Protein AF-A0A940ZTP3-F1 (afdb_monomer_lite)

Sequence (74 aa):
MCGYVLGVDIKLEIANLEQVTKNGGYIINCMGDDDRKNDKPNELLLKEGFEYSHYISKSGGDVYRYWKKVMKKQ

pLDDT: mean 87.83, std 11.22, range [39.09, 96.88]

Secondary structure (DSSP, 8-state):
-------S-HHHHHHHHHHHSPTT-EEEEEPPP-S---SS--HHHHHTT-EEEEEE-TTS-EEEEEEEE-----

Radius of gyration: 13.27 Å; chains: 1; bounding box: 30×22×36 Å

Structure (mmCIF, N/CA/C/O backbone):
data_AF-A0A940ZTP3-F1
#
_entry.id   AF-A0A940ZTP3-F1
#
loop_
_atom_site.group_PDB
_atom_site.id
_atom_site.type_symbol
_atom_site.label_atom_id
_atom_site.label_alt_id
_atom_site.label_comp_id
_atom_site.label_asym_id
_atom_site.label_entity_id
_atom_site.label_seq_id
_atom_site.pdbx_PDB_ins_code
_atom_site.Cartn_x
_atom_site.Cartn_y
_atom_site.Cartn_z
_atom_site.occupancy
_atom_site.B_iso_or_equiv
_atom_site.auth_seq_id
_atom_site.auth_comp_id
_atom_site.auth_asym_id
_atom_site.auth_atom_id
_atom_site.pdbx_PDB_model_num
ATOM 1 N N . MET A 1 1 ? -8.774 16.149 -1.034 1.00 39.09 1 MET A N 1
ATOM 2 C CA . MET A 1 1 ? -7.784 15.052 -1.081 1.00 39.09 1 MET A CA 1
ATOM 3 C C . MET A 1 1 ? -6.616 15.506 -0.212 1.00 39.09 1 MET A C 1
ATOM 5 O O . MET A 1 1 ? -6.128 16.598 -0.462 1.00 39.09 1 MET A O 1
ATOM 9 N N . CYS A 1 2 ? -6.271 14.786 0.858 1.00 49.03 2 CYS A N 1
ATOM 10 C CA . CYS A 1 2 ? -5.130 15.115 1.725 1.00 49.03 2 CYS A CA 1
ATOM 11 C C . CYS A 1 2 ? -4.026 14.090 1.444 1.00 49.03 2 CYS A C 1
ATOM 13 O O . CYS A 1 2 ? -4.337 12.903 1.344 1.00 49.03 2 CYS A O 1
ATOM 15 N N . GLY A 1 3 ? -2.791 14.544 1.237 1.00 56.91 3 GLY A N 1
ATOM 16 C CA . GLY A 1 3 ? -1.638 13.683 0.974 1.00 56.91 3 GLY A CA 1
ATOM 17 C C . GLY A 1 3 ? -0.772 13.545 2.222 1.00 56.91 3 GLY A C 1
ATOM 18 O O . GLY A 1 3 ? -0.586 14.518 2.948 1.00 56.91 3 GLY A O 1
ATOM 19 N N . TYR A 1 4 ? -0.243 12.347 2.457 1.00 67.00 4 TYR A N 1
ATOM 20 C CA . TYR A 1 4 ? 0.713 12.061 3.523 1.00 67.00 4 TYR A CA 1
ATOM 21 C C . TYR A 1 4 ? 1.866 11.250 2.933 1.00 67.00 4 TYR A C 1
ATOM 23 O O . TYR A 1 4 ? 1.621 10.292 2.199 1.00 67.00 4 TYR A O 1
ATOM 31 N N . VAL A 1 5 ? 3.106 11.648 3.212 1.00 69.50 5 VAL A N 1
ATOM 32 C CA . VAL A 1 5 ? 4.296 10.903 2.783 1.00 69.50 5 VAL A CA 1
ATOM 33 C C . VAL A 1 5 ? 4.707 9.995 3.931 1.00 69.50 5 VAL A C 1
ATOM 35 O O . VAL A 1 5 ? 5.000 10.490 5.014 1.00 69.50 5 VAL A O 1
ATOM 38 N N . LEU A 1 6 ? 4.719 8.685 3.687 1.00 69.81 6 LEU A N 1
ATOM 39 C CA . LEU A 1 6 ? 5.193 7.705 4.662 1.00 69.81 6 LEU A CA 1
ATOM 40 C C . LEU A 1 6 ? 6.727 7.666 4.650 1.00 69.81 6 LEU A C 1
ATOM 42 O O . LEU A 1 6 ? 7.299 7.600 3.556 1.00 69.81 6 LEU A O 1
ATOM 46 N N . GLY A 1 7 ? 7.412 7.685 5.800 1.00 66.44 7 GLY A N 1
ATOM 47 C CA . GLY A 1 7 ? 8.881 7.727 5.744 1.00 66.44 7 GLY A CA 1
ATOM 48 C C . GLY A 1 7 ? 9.707 7.488 7.004 1.00 66.44 7 GLY A C 1
ATOM 49 O O . GLY A 1 7 ? 10.837 7.025 6.852 1.00 66.44 7 GLY A O 1
ATOM 50 N N . VAL A 1 8 ? 9.215 7.771 8.216 1.00 71.56 8 VAL A N 1
ATOM 51 C CA . VAL A 1 8 ? 10.068 7.676 9.425 1.00 71.56 8 VAL A CA 1
ATOM 52 C C . VAL A 1 8 ? 9.622 6.554 10.352 1.00 71.56 8 VAL A C 1
ATOM 54 O O . VAL A 1 8 ? 10.436 5.715 10.731 1.00 71.56 8 VAL A O 1
ATOM 57 N N . ASP A 1 9 ? 8.331 6.487 10.672 1.00 86.56 9 ASP A N 1
ATOM 58 C CA . ASP A 1 9 ? 7.761 5.406 11.479 1.00 86.56 9 ASP A CA 1
ATOM 59 C C . ASP A 1 9 ? 6.458 4.936 10.843 1.00 86.56 9 ASP A C 1
ATOM 61 O O . ASP A 1 9 ? 5.364 5.372 11.195 1.00 86.56 9 ASP A O 1
ATOM 65 N N . ILE A 1 10 ? 6.584 4.018 9.885 1.00 85.50 10 ILE A N 1
ATOM 66 C CA . ILE A 1 10 ? 5.451 3.553 9.083 1.00 85.50 10 ILE A CA 1
ATOM 67 C C . ILE A 1 10 ? 4.297 3.017 9.942 1.00 85.50 10 ILE A C 1
ATOM 69 O O . ILE A 1 10 ? 3.137 3.151 9.564 1.00 85.50 10 ILE A O 1
ATOM 73 N N . LYS A 1 11 ? 4.593 2.443 11.115 1.00 88.56 11 LYS A N 1
ATOM 74 C CA . LYS A 1 11 ? 3.570 1.898 12.011 1.00 88.56 11 LYS A CA 1
ATOM 75 C C . LYS A 1 11 ? 2.804 3.008 12.708 1.00 88.56 11 LYS A C 1
ATOM 77 O O . LYS A 1 11 ? 1.574 2.990 12.702 1.00 88.56 11 LYS A O 1
ATOM 82 N N . LEU A 1 12 ? 3.517 3.977 13.282 1.00 89.94 12 LEU A N 1
ATOM 83 C CA . LEU A 1 12 ? 2.898 5.142 13.912 1.00 89.94 12 LEU A CA 1
ATOM 84 C C . LEU A 1 12 ? 2.080 5.948 12.896 1.00 89.94 12 LEU A C 1
ATOM 86 O O . LEU A 1 12 ? 0.967 6.385 13.182 1.00 89.94 12 LEU A O 1
ATOM 90 N N . GLU A 1 13 ? 2.616 6.117 11.693 1.00 90.56 13 GLU A N 1
ATOM 91 C CA . GLU A 1 13 ? 1.970 6.848 10.609 1.00 90.56 13 GLU A CA 1
ATOM 92 C C . GLU A 1 13 ? 0.673 6.164 10.157 1.00 90.56 13 GLU A C 1
ATOM 94 O O . GLU A 1 13 ? -0.368 6.819 10.060 1.00 90.56 13 GLU A O 1
ATOM 99 N N . ILE A 1 14 ? 0.696 4.841 9.956 1.00 91.62 14 ILE A N 1
ATOM 100 C CA . ILE A 1 14 ? -0.511 4.063 9.648 1.00 91.62 14 ILE A CA 1
ATOM 101 C C . ILE A 1 14 ? -1.521 4.168 10.793 1.00 91.62 14 ILE A C 1
ATOM 103 O O . ILE A 1 14 ? -2.690 4.438 10.525 1.00 91.62 14 ILE A O 1
ATOM 107 N N . ALA A 1 15 ? -1.094 4.047 12.053 1.00 92.56 15 ALA A N 1
ATOM 108 C CA . ALA A 1 15 ? -1.987 4.171 13.206 1.00 92.56 15 ALA A CA 1
ATOM 109 C C . ALA A 1 15 ? -2.686 5.545 13.261 1.00 92.56 15 ALA A C 1
ATOM 111 O O . ALA A 1 15 ? -3.898 5.618 13.482 1.00 92.56 15 ALA A O 1
ATOM 112 N N . ASN A 1 16 ? -1.958 6.632 12.986 1.00 92.25 16 ASN A N 1
ATOM 113 C CA . ASN A 1 16 ? -2.528 7.980 12.904 1.00 92.25 16 ASN A CA 1
ATOM 114 C C . ASN A 1 16 ? -3.565 8.087 11.774 1.00 92.25 16 ASN A C 1
ATOM 116 O O . ASN A 1 16 ? -4.649 8.647 11.965 1.00 92.25 16 ASN A O 1
ATOM 120 N N . LEU A 1 17 ? -3.266 7.517 10.601 1.00 92.81 17 LEU A N 1
ATOM 121 C CA . LEU A 1 17 ? -4.197 7.490 9.472 1.00 92.81 17 LEU A CA 1
ATOM 122 C C . LEU A 1 17 ? -5.451 6.664 9.791 1.00 92.81 17 LEU A C 1
ATOM 124 O O . LEU A 1 17 ? -6.562 7.093 9.477 1.00 92.81 17 LEU A O 1
ATOM 128 N N . GLU A 1 18 ? -5.317 5.518 10.451 1.00 93.62 18 GLU A N 1
ATOM 129 C CA . GLU A 1 18 ? -6.451 4.697 10.892 1.00 93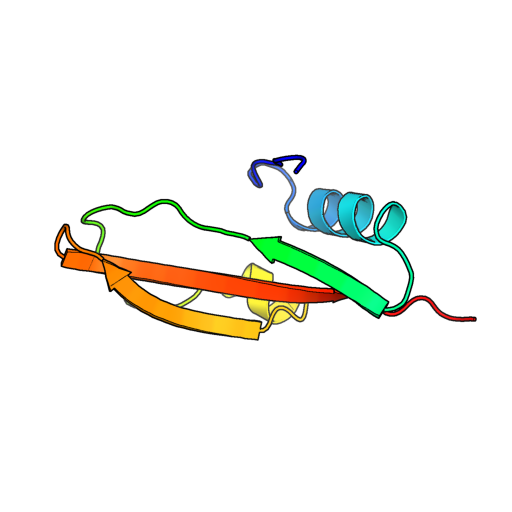.62 18 GLU A CA 1
ATOM 130 C C . GLU A 1 18 ? -7.321 5.406 11.931 1.00 93.62 18 GLU A C 1
ATOM 132 O O . GLU A 1 18 ? -8.553 5.298 11.893 1.00 93.62 18 GLU A O 1
ATOM 137 N N . GLN A 1 19 ? -6.704 6.179 12.830 1.00 94.00 19 GLN A N 1
ATOM 138 C CA . GLN A 1 19 ? -7.418 6.961 13.833 1.00 94.00 19 GLN A CA 1
ATOM 139 C C . GLN A 1 19 ? -8.353 7.982 13.178 1.00 94.00 19 GLN A C 1
ATOM 141 O O . GLN A 1 19 ? -9.524 8.066 13.560 1.00 94.00 19 GLN A O 1
ATOM 146 N N . VAL A 1 20 ? -7.880 8.723 12.171 1.00 93.12 20 VAL A N 1
ATOM 147 C CA . VAL A 1 20 ? -8.679 9.771 11.507 1.00 93.12 20 VAL A CA 1
ATOM 148 C C . VAL A 1 20 ? -9.593 9.230 10.407 1.00 93.12 20 VAL A C 1
ATOM 150 O O . VAL A 1 20 ? -10.617 9.837 10.092 1.00 93.12 20 VAL A O 1
ATOM 153 N N . THR A 1 21 ? -9.276 8.069 9.836 1.00 94.12 21 THR A N 1
ATOM 154 C CA . THR A 1 21 ? -10.107 7.444 8.803 1.00 94.12 21 THR A CA 1
ATOM 155 C C . THR A 1 21 ? -11.408 6.923 9.414 1.00 94.12 21 THR A C 1
ATOM 157 O O . THR A 1 21 ? -11.432 6.294 10.474 1.00 94.12 21 THR A O 1
ATOM 160 N N . LYS A 1 22 ? -12.542 7.196 8.762 1.00 94.94 22 LYS A N 1
ATOM 161 C CA . LYS A 1 22 ? -13.850 6.694 9.213 1.00 94.94 22 LYS A CA 1
ATOM 162 C C . LYS A 1 22 ? -13.899 5.161 9.194 1.00 94.94 22 LYS A C 1
ATOM 164 O O . LYS A 1 22 ? -13.212 4.531 8.393 1.00 94.94 22 LYS A O 1
ATOM 169 N N . ASN A 1 23 ? -14.760 4.562 10.018 1.00 96.44 23 ASN A N 1
ATOM 170 C CA . ASN A 1 23 ? -15.008 3.120 9.949 1.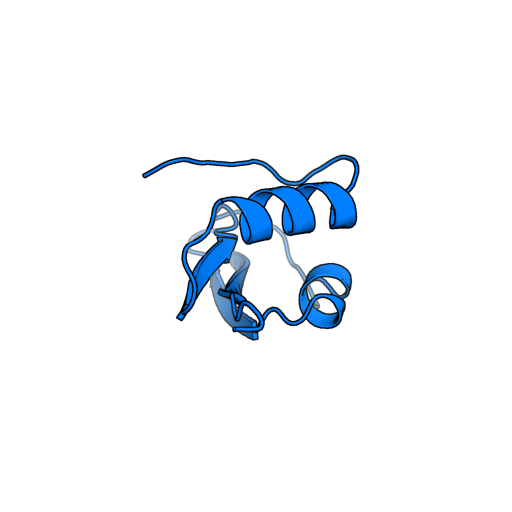00 96.44 23 ASN A CA 1
ATOM 171 C C . ASN A 1 23 ? -15.528 2.730 8.550 1.00 96.44 23 ASN A C 1
ATOM 173 O O . ASN A 1 23 ? -16.400 3.404 8.001 1.00 96.44 23 ASN A O 1
ATOM 177 N N . GLY A 1 24 ? -14.961 1.679 7.961 1.00 96.06 24 GLY A N 1
ATOM 178 C CA . GLY A 1 24 ? -15.199 1.266 6.578 1.00 96.06 24 GLY A CA 1
ATOM 179 C C . GLY A 1 24 ? -14.562 2.170 5.515 1.00 96.06 24 GLY A C 1
ATOM 180 O O . GLY A 1 24 ? -14.787 1.943 4.326 1.00 96.06 24 GLY A O 1
ATOM 181 N N . GLY A 1 25 ? -13.803 3.197 5.914 1.00 95.94 25 GLY A N 1
ATOM 182 C CA . GLY A 1 25 ? -13.008 4.032 5.015 1.00 95.94 25 GLY A CA 1
ATOM 183 C C . GLY A 1 25 ? -11.755 3.315 4.511 1.00 95.94 25 GLY A C 1
ATOM 184 O O . GLY A 1 25 ? -11.444 2.211 4.950 1.00 95.94 25 GLY A O 1
ATOM 185 N N . TYR A 1 26 ? -11.032 3.953 3.592 1.00 95.31 26 TYR A N 1
ATOM 186 C CA . TYR A 1 26 ? -9.815 3.397 3.002 1.00 95.31 26 TYR A CA 1
ATOM 187 C C . TYR A 1 26 ? -8.632 4.338 3.190 1.00 95.31 26 TYR A C 1
ATOM 189 O O . TYR A 1 26 ? -8.766 5.550 3.024 1.00 95.31 26 TYR A O 1
ATOM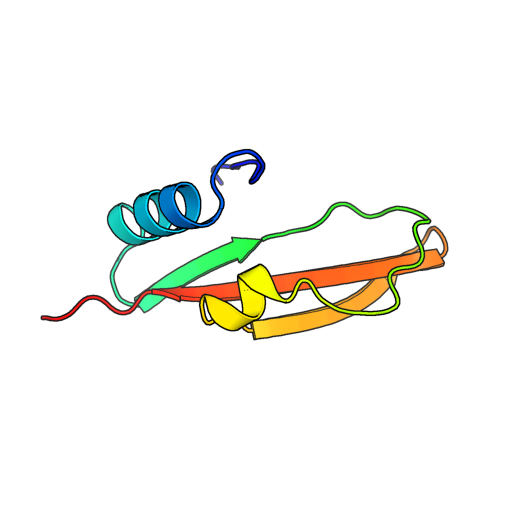 197 N N . ILE A 1 27 ? -7.475 3.746 3.468 1.00 93.81 27 ILE A N 1
ATOM 198 C CA . ILE A 1 27 ? -6.165 4.380 3.333 1.00 93.81 27 ILE A CA 1
ATOM 199 C C . ILE A 1 27 ? -5.586 3.891 2.011 1.00 93.81 27 ILE A C 1
ATOM 201 O O . ILE A 1 27 ? -5.584 2.688 1.758 1.00 93.81 27 ILE A O 1
ATOM 205 N N . ILE A 1 28 ? -5.116 4.807 1.166 1.00 92.38 28 ILE A N 1
ATOM 206 C CA . ILE A 1 28 ? -4.546 4.482 -0.145 1.00 92.38 28 ILE A CA 1
ATOM 207 C C . ILE A 1 28 ? -3.139 5.065 -0.205 1.00 92.38 28 ILE A C 1
ATOM 209 O O . ILE A 1 28 ? -2.968 6.273 -0.045 1.00 92.38 28 ILE A O 1
ATOM 213 N N . ASN A 1 29 ? -2.148 4.212 -0.457 1.00 90.12 29 ASN A N 1
ATOM 214 C CA . ASN A 1 29 ? -0.786 4.640 -0.738 1.00 90.12 29 ASN A CA 1
ATOM 215 C C . ASN A 1 29 ? -0.554 4.627 -2.256 1.00 90.12 29 ASN A C 1
ATOM 217 O O . ASN A 1 29 ? -0.472 3.568 -2.889 1.00 90.12 29 ASN A O 1
ATOM 221 N N . CYS A 1 30 ? -0.486 5.826 -2.832 1.00 87.06 30 CYS A N 1
ATOM 222 C CA . CYS A 1 30 ? -0.286 6.055 -4.257 1.00 87.06 30 CYS A CA 1
ATOM 223 C C . CYS A 1 30 ? 1.179 6.389 -4.526 1.00 87.06 30 CYS A C 1
ATOM 225 O O . CYS A 1 30 ? 1.578 7.549 -4.439 1.00 87.06 30 CYS A O 1
ATOM 227 N N . MET A 1 31 ? 1.965 5.375 -4.881 1.00 83.88 31 MET A N 1
ATOM 228 C CA . MET A 1 31 ? 3.344 5.585 -5.310 1.00 83.88 31 MET A CA 1
ATOM 229 C C . MET A 1 31 ? 3.388 6.425 -6.592 1.00 83.88 31 MET A C 1
ATOM 231 O O . MET A 1 31 ? 2.523 6.296 -7.465 1.00 83.88 31 MET A O 1
ATOM 235 N N . GLY A 1 32 ? 4.398 7.291 -6.681 1.00 83.06 32 GLY A N 1
ATOM 236 C CA . GLY A 1 32 ? 4.709 8.020 -7.905 1.00 83.06 32 GLY A CA 1
ATOM 237 C C . GLY A 1 32 ? 5.078 7.070 -9.042 1.00 83.06 32 GLY A C 1
ATOM 238 O O . GLY A 1 32 ? 5.500 5.939 -8.812 1.00 83.06 32 GLY A O 1
ATOM 239 N N . ASP A 1 33 ? 4.889 7.548 -10.266 1.00 84.19 33 ASP A N 1
ATOM 240 C CA . ASP A 1 33 ? 5.370 6.877 -11.469 1.00 84.19 33 ASP A CA 1
ATOM 241 C C . ASP A 1 33 ? 6.860 7.216 -11.641 1.00 84.19 33 ASP A C 1
ATOM 243 O O . ASP A 1 33 ? 7.239 8.387 -11.569 1.00 84.19 33 ASP A O 1
ATOM 247 N N . ASP A 1 34 ? 7.703 6.202 -11.808 1.00 81.56 34 ASP A N 1
ATOM 248 C CA . ASP A 1 34 ? 9.138 6.346 -12.049 1.00 81.56 34 ASP A CA 1
ATOM 249 C C . ASP A 1 34 ? 9.655 5.199 -12.931 1.00 81.56 34 ASP A C 1
ATOM 251 O O . ASP A 1 34 ? 8.876 4.379 -13.421 1.00 81.56 34 ASP A O 1
ATOM 255 N N . ASP A 1 35 ? 10.957 5.178 -13.197 1.00 86.50 35 ASP A N 1
ATOM 256 C CA . ASP A 1 35 ? 11.663 4.157 -13.975 1.00 86.50 35 ASP A CA 1
ATOM 257 C C . ASP A 1 35 ? 12.297 3.058 -13.099 1.00 86.50 35 ASP A C 1
ATOM 259 O O . ASP A 1 35 ? 13.004 2.181 -13.607 1.00 86.50 35 ASP A O 1
ATOM 263 N N . ARG A 1 36 ? 12.043 3.059 -11.782 1.00 86.19 36 ARG A N 1
ATOM 264 C CA . ARG A 1 36 ? 12.662 2.108 -10.856 1.00 86.19 36 ARG A CA 1
ATOM 265 C C . ARG A 1 36 ? 12.064 0.725 -11.046 1.00 86.19 36 ARG A C 1
ATOM 267 O O . ARG A 1 36 ? 10.849 0.530 -11.030 1.00 86.19 36 ARG A O 1
ATOM 274 N N . LYS A 1 37 ? 12.944 -0.263 -11.161 1.00 85.75 37 LYS A N 1
ATOM 275 C CA . LYS A 1 37 ? 12.573 -1.674 -11.145 1.00 85.75 37 LYS A CA 1
ATOM 276 C C . LYS A 1 37 ? 12.452 -2.136 -9.703 1.00 85.75 37 LYS A C 1
ATOM 278 O O . LYS A 1 37 ? 13.415 -2.071 -8.943 1.00 85.75 37 LYS A O 1
ATOM 283 N N . ASN A 1 38 ? 11.251 -2.553 -9.333 1.00 82.19 38 ASN A N 1
ATOM 284 C CA . ASN A 1 38 ? 10.941 -3.079 -8.014 1.00 82.19 38 ASN A CA 1
ATOM 285 C C . ASN A 1 38 ? 10.472 -4.520 -8.190 1.00 82.19 38 ASN A C 1
ATOM 287 O O . ASN A 1 38 ? 9.344 -4.774 -8.613 1.00 82.19 38 ASN A O 1
ATOM 291 N N . ASP A 1 39 ? 11.322 -5.465 -7.808 1.00 84.25 39 ASP A N 1
ATOM 292 C CA . ASP A 1 39 ? 11.037 -6.888 -8.012 1.00 84.25 39 ASP A CA 1
ATOM 293 C C . ASP A 1 39 ? 9.892 -7.398 -7.122 1.00 84.25 39 ASP A C 1
ATOM 295 O O . ASP A 1 39 ? 9.361 -8.485 -7.352 1.00 84.25 39 ASP A O 1
ATOM 299 N N . LYS A 1 40 ? 9.533 -6.649 -6.065 1.00 90.44 40 LYS A N 1
ATOM 300 C CA . LYS A 1 40 ? 8.544 -7.056 -5.060 1.00 90.44 40 LYS A CA 1
ATOM 301 C C . LYS A 1 40 ? 7.757 -5.873 -4.478 1.00 90.44 40 LYS A C 1
ATOM 303 O O . LYS A 1 40 ? 8.296 -4.768 -4.381 1.00 90.44 40 LYS A O 1
ATOM 308 N N . PRO A 1 41 ? 6.512 -6.111 -4.017 1.00 91.50 41 PRO A N 1
ATOM 309 C CA . PRO A 1 41 ? 5.765 -5.149 -3.214 1.00 91.50 41 PRO A CA 1
ATOM 310 C C . PRO A 1 41 ? 6.417 -4.926 -1.839 1.00 91.50 41 PRO A C 1
ATOM 312 O O . PRO A 1 41 ? 7.199 -5.738 -1.344 1.00 91.50 41 PRO A O 1
ATOM 315 N N . ASN A 1 42 ? 6.048 -3.831 -1.181 1.00 90.50 42 ASN A N 1
ATOM 316 C CA . ASN A 1 42 ? 6.550 -3.447 0.130 1.00 90.50 42 ASN A CA 1
ATOM 317 C C . ASN A 1 42 ? 5.964 -4.348 1.226 1.00 90.50 42 ASN A C 1
ATOM 319 O O . ASN A 1 42 ? 4.796 -4.226 1.596 1.00 90.50 42 ASN A O 1
ATOM 323 N N . GLU A 1 43 ? 6.802 -5.214 1.790 1.00 91.81 43 GLU A N 1
ATOM 324 C CA . GLU A 1 43 ? 6.395 -6.193 2.799 1.00 91.81 43 GLU A CA 1
ATOM 325 C C . GLU A 1 43 ? 5.851 -5.578 4.096 1.00 91.81 43 GLU A C 1
ATOM 327 O O . GLU A 1 43 ? 5.031 -6.208 4.763 1.00 91.81 43 GLU A O 1
ATOM 332 N N . LEU A 1 44 ? 6.286 -4.371 4.479 1.00 90.31 44 LEU A N 1
ATOM 333 C CA . LEU A 1 44 ? 5.789 -3.715 5.694 1.00 90.31 44 LEU A CA 1
ATOM 334 C C . LEU A 1 44 ? 4.320 -3.329 5.530 1.00 90.31 44 LEU A C 1
ATOM 336 O O . LEU A 1 44 ? 3.522 -3.600 6.421 1.00 90.31 44 LEU A O 1
ATOM 340 N N . LEU A 1 45 ? 3.944 -2.787 4.370 1.00 91.75 45 LEU A N 1
ATOM 341 C CA . LEU A 1 45 ? 2.547 -2.457 4.080 1.00 91.75 45 LEU A CA 1
ATOM 342 C C . LEU A 1 45 ? 1.669 -3.714 4.063 1.00 91.75 45 LEU A C 1
ATOM 344 O O . LEU A 1 45 ? 0.582 -3.709 4.637 1.00 91.75 45 LEU A O 1
ATOM 348 N N . LEU A 1 46 ? 2.157 -4.811 3.477 1.00 94.25 46 LEU A N 1
ATOM 349 C CA . LEU A 1 46 ? 1.417 -6.078 3.463 1.00 94.25 46 LEU A CA 1
ATOM 350 C C . LEU A 1 46 ? 1.211 -6.641 4.875 1.00 94.25 46 LEU A C 1
ATOM 352 O O . LEU A 1 46 ? 0.118 -7.098 5.200 1.00 94.25 46 LEU A O 1
ATOM 356 N N . LYS A 1 47 ? 2.234 -6.569 5.739 1.00 94.00 47 LYS A N 1
ATOM 357 C CA . LYS A 1 47 ? 2.133 -6.981 7.152 1.00 94.00 47 LYS A CA 1
ATOM 358 C C . LYS A 1 47 ? 1.125 -6.141 7.932 1.00 94.00 47 LYS A C 1
ATOM 360 O O . LYS A 1 47 ? 0.436 -6.673 8.796 1.00 94.00 47 LYS A O 1
ATOM 365 N N . GLU A 1 48 ? 1.001 -4.863 7.593 1.00 91.81 48 GLU A N 1
ATOM 366 C CA . GLU A 1 48 ? -0.009 -3.965 8.153 1.00 91.81 48 GLU A CA 1
ATOM 367 C C . GLU A 1 48 ? -1.397 -4.158 7.516 1.00 91.81 48 GLU A C 1
ATOM 369 O O . GLU A 1 48 ? -2.314 -3.399 7.812 1.00 91.81 48 GLU A O 1
ATOM 374 N N . GLY A 1 49 ? -1.602 -5.172 6.669 1.00 94.50 49 GLY A N 1
ATOM 375 C CA . GLY A 1 49 ? -2.911 -5.528 6.117 1.00 94.50 49 GLY A CA 1
ATOM 376 C C . GLY A 1 49 ? -3.331 -4.705 4.901 1.00 94.50 49 GLY A C 1
ATOM 377 O O . GLY A 1 49 ? -4.525 -4.604 4.621 1.00 94.50 49 GLY A O 1
ATOM 378 N N . PHE A 1 50 ? -2.377 -4.095 4.196 1.00 95.81 50 PHE A N 1
ATOM 379 C CA . PHE A 1 50 ? -2.647 -3.517 2.887 1.00 95.81 50 PHE A CA 1
ATOM 380 C C . PHE A 1 50 ? -2.697 -4.603 1.813 1.00 95.81 50 PHE A C 1
ATOM 382 O O . PHE A 1 50 ? -1.870 -5.513 1.766 1.00 95.81 50 PHE A O 1
ATOM 389 N N . GLU A 1 51 ? -3.636 -4.437 0.897 1.00 96.88 51 GLU A N 1
ATOM 390 C CA . GLU A 1 51 ? -3.668 -5.114 -0.391 1.00 96.88 51 GLU A CA 1
ATOM 391 C C . GLU A 1 51 ? -2.950 -4.256 -1.435 1.00 96.88 51 GLU A C 1
ATOM 393 O O . GLU A 1 51 ? -2.719 -3.062 -1.213 1.00 96.88 51 GLU A O 1
ATOM 398 N N . TYR A 1 52 ? -2.597 -4.847 -2.578 1.00 96.25 52 TYR A N 1
ATOM 399 C CA . TYR A 1 52 ? -1.934 -4.113 -3.648 1.00 96.25 52 TYR A CA 1
ATOM 400 C C . TYR A 1 52 ? -2.373 -4.532 -5.050 1.00 96.25 52 TYR A C 1
ATOM 402 O O . TYR A 1 52 ? -2.848 -5.641 -5.282 1.00 96.25 52 TYR A O 1
ATOM 410 N N . SER A 1 53 ? -2.133 -3.628 -5.999 1.00 94.94 53 SER A N 1
ATOM 411 C CA . SER A 1 53 ? -2.078 -3.919 -7.434 1.00 94.94 53 SER A CA 1
ATOM 412 C C . SER A 1 53 ? -0.724 -3.491 -7.987 1.00 94.94 53 SER A C 1
ATOM 414 O O . SER A 1 53 ? -0.095 -2.571 -7.454 1.00 94.94 53 SER A O 1
ATOM 416 N N . HIS A 1 54 ? -0.291 -4.153 -9.054 1.00 94.50 54 HIS A N 1
ATOM 417 C CA . HIS A 1 54 ? 0.955 -3.868 -9.758 1.00 94.50 54 HIS A CA 1
ATOM 418 C C . HIS A 1 54 ? 0.665 -3.494 -11.208 1.00 94.50 54 HIS A C 1
ATOM 420 O O . HIS A 1 54 ? -0.247 -4.043 -11.829 1.00 94.50 54 HIS A O 1
ATOM 426 N N . TYR A 1 55 ? 1.439 -2.545 -11.728 1.00 92.88 55 TYR A N 1
ATOM 427 C CA . TYR A 1 55 ? 1.487 -2.238 -13.149 1.00 92.88 55 TYR A CA 1
ATOM 428 C C . TYR A 1 55 ? 2.859 -1.682 -13.535 1.00 92.88 55 TYR A C 1
ATOM 430 O O . TYR A 1 55 ? 3.595 -1.150 -12.701 1.00 92.88 55 TYR A O 1
ATOM 438 N N . ILE A 1 56 ? 3.173 -1.774 -14.828 1.00 93.06 56 ILE A N 1
ATOM 439 C CA . ILE A 1 56 ? 4.363 -1.147 -15.401 1.00 93.06 56 ILE A CA 1
ATOM 440 C C . ILE A 1 56 ? 4.043 0.298 -15.768 1.00 93.06 56 ILE A C 1
ATOM 442 O O . ILE A 1 56 ? 3.070 0.590 -16.467 1.00 93.06 56 ILE A O 1
ATOM 446 N N . SER A 1 57 ? 4.877 1.191 -15.264 1.00 92.00 57 SER A N 1
ATOM 447 C CA . SER A 1 57 ? 4.817 2.629 -15.455 1.00 92.00 57 SER A CA 1
ATOM 448 C C . SER A 1 57 ? 5.073 3.024 -16.915 1.00 92.00 57 SER A C 1
ATOM 450 O O . SER A 1 57 ? 5.643 2.254 -17.694 1.00 92.00 57 SER A O 1
ATOM 452 N N . LYS A 1 58 ? 4.704 4.250 -17.310 1.00 91.38 58 LYS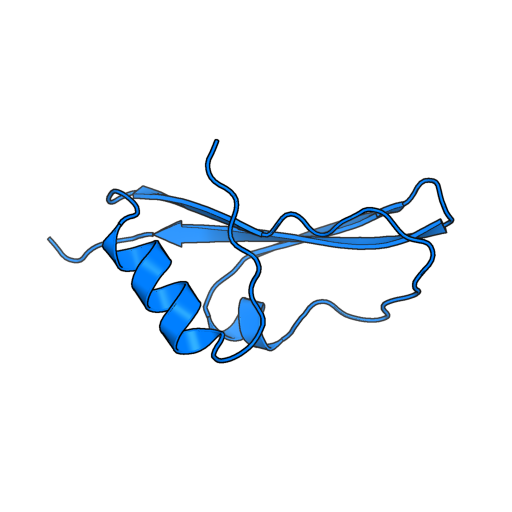 A N 1
ATOM 453 C CA . LYS A 1 58 ? 5.022 4.742 -18.670 1.00 91.38 58 LYS A CA 1
ATOM 454 C C . LYS A 1 58 ? 6.524 4.908 -18.894 1.00 91.38 58 LYS A C 1
ATOM 456 O O . LYS A 1 58 ? 6.982 4.787 -20.026 1.00 91.38 58 LYS A O 1
ATOM 461 N 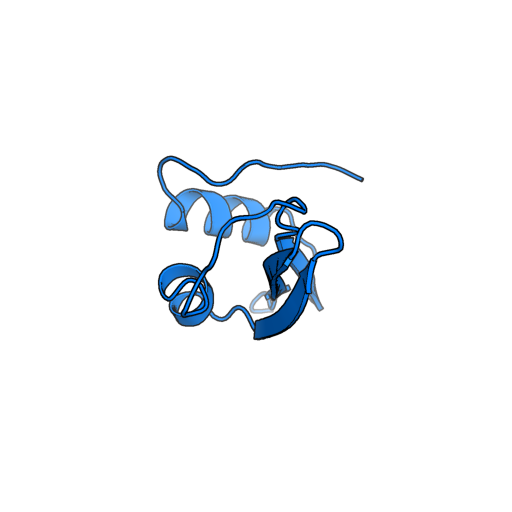N . SER A 1 59 ? 7.262 5.173 -17.821 1.00 91.50 59 SER A N 1
ATOM 462 C CA . SER A 1 59 ? 8.724 5.267 -17.812 1.00 91.50 59 SER A CA 1
ATOM 463 C C . SER A 1 59 ? 9.392 3.889 -17.715 1.00 91.50 59 SER A C 1
ATOM 465 O O . SER A 1 59 ? 10.614 3.789 -17.719 1.00 91.50 59 SER A O 1
ATOM 467 N N . GLY A 1 60 ? 8.597 2.816 -17.643 1.00 91.38 60 GLY A N 1
ATOM 468 C CA . GLY A 1 60 ? 9.065 1.439 -17.590 1.00 91.38 60 GLY A CA 1
ATOM 469 C C . GLY A 1 60 ? 9.380 0.922 -16.187 1.00 91.38 60 GLY A C 1
ATOM 470 O O . GLY A 1 60 ? 9.857 -0.203 -16.091 1.00 91.38 60 GLY A O 1
ATOM 471 N N . GLY A 1 61 ? 9.125 1.671 -15.114 1.00 92.62 61 GLY A N 1
ATOM 472 C CA . GLY A 1 61 ? 9.303 1.199 -13.736 1.00 92.62 61 GLY A CA 1
ATOM 473 C C . GLY A 1 61 ? 8.164 0.301 -13.247 1.00 92.62 61 GLY A C 1
ATOM 474 O O . GLY A 1 61 ? 7.106 0.209 -13.869 1.00 92.62 61 GLY A O 1
ATOM 475 N N . ASP A 1 62 ? 8.373 -0.365 -12.117 1.00 93.06 62 ASP A N 1
ATOM 476 C CA . ASP A 1 62 ? 7.364 -1.185 -11.444 1.00 93.06 62 ASP A CA 1
ATOM 477 C C . ASP A 1 62 ? 6.657 -0.363 -10.370 1.00 93.06 62 ASP A C 1
ATOM 479 O O . ASP A 1 62 ? 7.262 0.028 -9.364 1.00 93.06 62 ASP A O 1
ATOM 483 N N . VAL A 1 63 ? 5.355 -0.138 -10.556 1.00 92.25 63 VAL A N 1
ATOM 484 C CA . VAL A 1 63 ? 4.545 0.642 -9.620 1.00 92.25 63 VAL A CA 1
ATOM 485 C C . VAL A 1 63 ? 3.582 -0.272 -8.880 1.00 92.25 63 VAL A C 1
ATOM 487 O O . VAL A 1 63 ? 2.743 -0.954 -9.471 1.00 92.25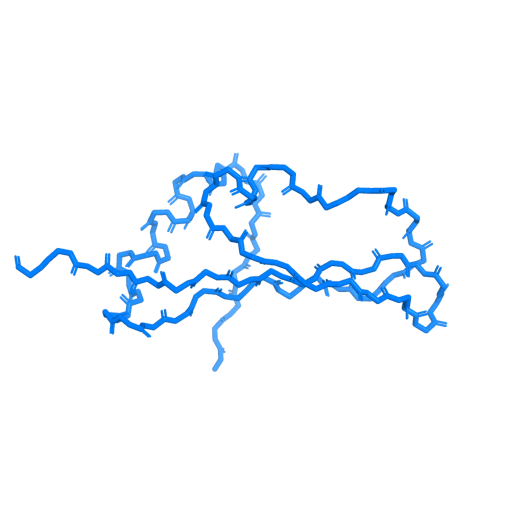 63 VAL A O 1
ATOM 490 N N . TYR A 1 64 ? 3.664 -0.219 -7.553 1.00 93.38 64 TYR A N 1
ATOM 491 C CA . TYR A 1 64 ? 2.752 -0.908 -6.651 1.00 93.38 64 TYR A CA 1
ATOM 492 C C . TYR A 1 64 ? 1.860 0.116 -5.948 1.00 93.38 64 TYR A C 1
ATOM 494 O O . TYR A 1 64 ? 2.352 1.013 -5.261 1.00 93.38 64 TYR A O 1
ATOM 502 N N . ARG A 1 65 ? 0.543 -0.010 -6.116 1.00 92.88 65 ARG A N 1
ATOM 503 C CA . ARG A 1 65 ? -0.455 0.803 -5.402 1.00 92.88 65 ARG A CA 1
ATOM 504 C C . ARG A 1 65 ? -1.057 -0.022 -4.290 1.00 92.88 65 ARG A C 1
ATOM 506 O O . ARG A 1 65 ? -1.461 -1.150 -4.557 1.00 92.88 65 ARG A O 1
ATOM 513 N N . TYR A 1 66 ? -1.174 0.561 -3.101 1.00 94.56 66 TYR A N 1
ATOM 514 C CA . TYR A 1 66 ? -1.653 -0.151 -1.921 1.00 94.56 66 TYR A CA 1
ATOM 515 C C . TYR A 1 66 ? -2.932 0.467 -1.378 1.00 94.56 66 TYR A C 1
ATOM 517 O O . TYR A 1 66 ? -3.083 1.691 -1.391 1.00 94.56 66 TYR A O 1
ATOM 525 N N . TRP A 1 67 ? -3.821 -0.356 -0.834 1.00 96.00 67 TRP A N 1
ATOM 526 C CA . TRP A 1 67 ? -4.976 0.115 -0.075 1.00 96.00 67 TRP A CA 1
ATOM 527 C C . TRP A 1 67 ? -5.265 -0.776 1.128 1.00 96.00 67 TRP A C 1
ATOM 529 O O . TRP A 1 67 ? -5.047 -1.982 1.096 1.00 96.00 67 TRP A O 1
ATOM 539 N N . LYS A 1 68 ? -5.795 -0.172 2.190 1.00 95.56 68 LYS A N 1
ATOM 540 C CA . LYS A 1 68 ? -6.281 -0.867 3.384 1.00 95.56 68 LYS A CA 1
ATOM 541 C C . LYS A 1 68 ? -7.646 -0.325 3.762 1.00 95.56 68 LYS A C 1
ATOM 543 O O . LYS A 1 68 ? -7.825 0.891 3.856 1.00 95.56 68 LYS A O 1
ATOM 548 N N . LYS A 1 69 ? -8.604 -1.219 4.005 1.00 96.56 69 LYS A N 1
ATOM 549 C CA . LYS A 1 69 ? -9.907 -0.852 4.567 1.00 96.56 69 LYS A CA 1
ATOM 550 C C . LYS A 1 69 ? -9.800 -0.760 6.088 1.00 96.56 69 LYS A C 1
ATOM 552 O O . LYS A 1 69 ? -9.438 -1.731 6.745 1.00 96.56 69 LYS A O 1
ATOM 557 N N . VAL A 1 70 ? -10.139 0.394 6.653 1.00 96.38 70 VAL A N 1
ATOM 558 C CA . VAL A 1 70 ? -10.092 0.631 8.099 1.00 96.38 70 VAL A CA 1
ATOM 559 C C . VAL A 1 70 ? -11.369 0.112 8.741 1.00 96.38 70 VAL A C 1
ATOM 561 O O . VAL A 1 70 ? -12.462 0.592 8.439 1.00 96.38 70 VAL A O 1
ATOM 564 N N . MET A 1 71 ? -11.228 -0.842 9.657 1.00 95.31 71 MET A N 1
ATOM 565 C CA . MET A 1 71 ? -12.333 -1.413 10.424 1.00 95.31 71 MET A CA 1
ATOM 566 C C . MET A 1 71 ? -12.144 -1.073 11.902 1.00 95.31 71 MET A C 1
ATOM 568 O O . MET A 1 71 ? -11.224 -1.567 12.549 1.00 95.31 71 MET A O 1
ATOM 572 N N . LYS A 1 72 ? -13.009 -0.214 12.443 1.00 91.25 72 LYS A N 1
ATOM 573 C CA . LYS A 1 72 ? -13.005 0.154 13.865 1.00 91.25 72 LYS A CA 1
ATOM 574 C C . LYS A 1 72 ? -13.900 -0.814 14.630 1.00 91.25 72 LYS A C 1
ATOM 576 O O . LYS A 1 72 ? -15.011 -1.099 14.181 1.00 91.25 72 LYS A O 1
ATOM 581 N N . LYS A 1 73 ? -13.412 -1.321 15.767 1.00 83.50 73 LYS A N 1
ATOM 582 C CA . LYS A 1 73 ? -14.244 -2.096 16.696 1.00 83.50 73 LYS A CA 1
ATOM 583 C C . LYS A 1 73 ? -15.379 -1.185 17.176 1.00 83.50 73 LYS A C 1
ATOM 585 O O . LYS A 1 73 ? -15.108 -0.039 17.536 1.00 83.50 73 LYS A O 1
ATOM 590 N N . GLN A 1 74 ? -16.613 -1.670 17.049 1.00 60.66 74 GLN A N 1
ATOM 591 C CA . GLN A 1 74 ? -17.811 -1.001 17.560 1.00 60.66 74 GLN A CA 1
ATOM 592 C C . GLN A 1 74 ? -17.856 -1.084 19.082 1.00 60.66 74 GLN A C 1
ATOM 594 O O . GLN A 1 74 ? -17.362 -2.103 19.617 1.00 60.66 74 GLN A O 1
#

Foldseek 3Di:
DDDDDQDDDNVVVVVVVLVPADAQGKDKDFDDADQAADPDDDVVLVVVPWDWDWDQGPNRYITIIIMDGRHDDD